Protein AF-A0A1Q8L2B0-F1 (afdb_monomer_lite)

pLDDT: mean 79.1, std 14.34, range [36.75, 96.88]

Structure (mmCIF, N/CA/C/O backbone):
data_AF-A0A1Q8L2B0-F1
#
_entry.id   AF-A0A1Q8L2B0-F1
#
loop_
_atom_site.group_PDB
_atom_site.id
_atom_site.type_symbol
_atom_site.label_atom_id
_atom_site.label_alt_id
_atom_site.label_comp_id
_atom_site.label_asym_id
_atom_site.label_entity_id
_atom_site.label_seq_id
_atom_site.pdbx_PDB_ins_code
_atom_site.Cartn_x
_atom_site.Cartn_y
_atom_site.Cartn_z
_atom_site.occupancy
_atom_site.B_iso_or_equiv
_atom_site.auth_seq_id
_atom_site.auth_comp_id
_atom_site.auth_asym_id
_atom_site.auth_atom_id
_atom_site.pdbx_PDB_model_num
ATOM 1 N N . MET A 1 1 ? 16.215 -12.146 -4.117 1.00 50.84 1 MET A N 1
ATOM 2 C CA . MET A 1 1 ? 16.278 -13.208 -3.077 1.00 50.84 1 MET A CA 1
ATOM 3 C C . MET A 1 1 ? 14.847 -13.558 -2.682 1.00 50.84 1 MET A C 1
ATOM 5 O O . MET A 1 1 ? 14.059 -12.634 -2.534 1.00 50.84 1 MET A O 1
ATOM 9 N N . ILE A 1 2 ? 14.487 -14.841 -2.545 1.00 51.75 2 ILE A N 1
ATOM 10 C CA . ILE A 1 2 ? 13.147 -15.241 -2.071 1.00 51.75 2 ILE A CA 1
ATOM 11 C C . ILE A 1 2 ? 13.148 -15.170 -0.540 1.00 51.75 2 ILE A C 1
ATOM 13 O O . ILE A 1 2 ? 13.872 -15.928 0.105 1.00 51.75 2 ILE A O 1
ATOM 17 N N . ASN A 1 3 ? 12.371 -14.255 0.039 1.00 45.09 3 ASN A N 1
ATOM 18 C CA . ASN A 1 3 ? 12.250 -14.108 1.492 1.00 45.09 3 ASN A CA 1
ATOM 19 C C . ASN A 1 3 ? 11.225 -15.134 2.034 1.00 45.09 3 ASN A C 1
ATOM 21 O O . ASN A 1 3 ? 10.147 -15.258 1.442 1.00 45.09 3 ASN A O 1
ATOM 25 N N . PRO A 1 4 ? 11.515 -15.911 3.101 1.00 39.91 4 PRO A N 1
ATOM 26 C CA . PRO A 1 4 ? 10.510 -16.765 3.737 1.00 39.91 4 PRO A CA 1
ATOM 27 C C . PRO A 1 4 ? 9.317 -15.952 4.263 1.00 39.91 4 PRO A C 1
ATOM 29 O O . PRO A 1 4 ? 9.462 -14.782 4.605 1.00 39.91 4 PRO A O 1
ATOM 32 N N . LEU A 1 5 ? 8.151 -16.612 4.319 1.00 44.16 5 LEU A N 1
ATOM 33 C CA . LEU A 1 5 ? 6.832 -16.094 4.715 1.00 44.16 5 LEU A CA 1
ATOM 34 C C . LEU A 1 5 ? 6.925 -14.963 5.757 1.00 44.16 5 LEU A C 1
ATOM 36 O O . LEU A 1 5 ? 7.092 -15.220 6.953 1.00 44.16 5 LEU A O 1
ATOM 40 N N . LEU A 1 6 ? 6.795 -13.712 5.308 1.00 53.16 6 LEU A N 1
ATOM 41 C CA . LEU A 1 6 ? 6.603 -12.578 6.208 1.00 53.16 6 LEU A CA 1
ATOM 42 C C . LEU A 1 6 ? 5.330 -12.845 7.019 1.00 53.16 6 LEU A C 1
ATOM 44 O O . LEU A 1 6 ? 4.315 -13.266 6.459 1.00 53.16 6 LEU A O 1
ATOM 48 N N . ARG A 1 7 ? 5.387 -12.643 8.343 1.00 53.44 7 ARG A N 1
ATOM 49 C CA . ARG A 1 7 ? 4.187 -12.687 9.194 1.00 53.44 7 ARG A CA 1
ATOM 50 C C . ARG A 1 7 ? 3.128 -11.818 8.536 1.00 53.44 7 ARG A C 1
ATOM 52 O O . ARG A 1 7 ? 3.424 -10.669 8.251 1.00 53.44 7 ARG A O 1
ATOM 59 N N . THR A 1 8 ? 1.949 -12.375 8.296 1.00 59.62 8 THR A N 1
ATOM 60 C CA . THR A 1 8 ? 0.808 -11.707 7.665 1.00 59.62 8 THR A CA 1
ATOM 61 C C . THR A 1 8 ? 0.375 -10.518 8.520 1.00 59.62 8 THR A C 1
ATOM 6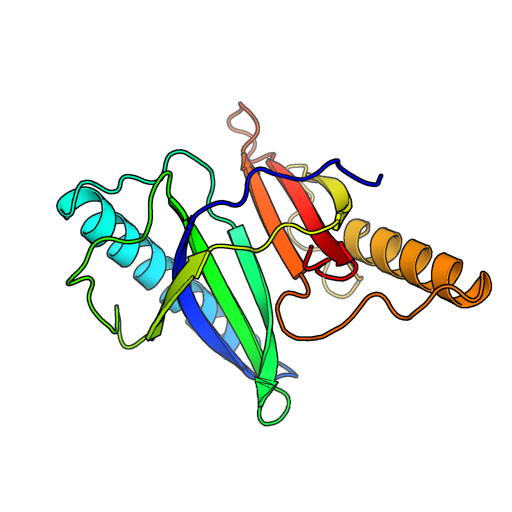3 O O . THR A 1 8 ? -0.276 -10.744 9.544 1.00 59.62 8 THR A O 1
ATOM 66 N N . PRO A 1 9 ? 0.763 -9.272 8.181 1.00 75.81 9 PRO A N 1
ATOM 67 C CA . PRO A 1 9 ? 0.336 -8.131 8.958 1.00 75.81 9 PRO A CA 1
ATOM 68 C C . PRO A 1 9 ? -1.125 -7.845 8.608 1.00 75.81 9 PRO A C 1
ATOM 70 O O . PRO A 1 9 ? -1.529 -7.852 7.437 1.00 75.81 9 PRO A O 1
ATOM 73 N N . HIS A 1 10 ? -1.920 -7.596 9.641 1.00 88.38 10 HIS A N 1
ATOM 74 C CA . HIS A 1 10 ? -3.151 -6.845 9.462 1.00 88.38 10 HIS A CA 1
ATOM 75 C C . HIS A 1 10 ? -2.773 -5.431 9.027 1.00 88.38 10 HIS A C 1
ATOM 77 O O . HIS A 1 10 ? -1.674 -4.958 9.329 1.00 88.38 10 HIS A O 1
ATOM 83 N N . TRP A 1 11 ? -3.650 -4.757 8.302 1.00 92.75 11 TRP A N 1
ATOM 84 C CA . TRP A 1 11 ? -3.349 -3.425 7.808 1.00 92.75 11 TRP A CA 1
ATOM 85 C C . TRP A 1 11 ? -4.591 -2.556 7.717 1.00 92.75 11 TRP A C 1
ATOM 87 O O . TRP A 1 11 ? -5.714 -3.046 7.568 1.00 92.75 11 TRP A O 1
ATOM 97 N N . ALA A 1 12 ? -4.353 -1.255 7.801 1.00 94.25 12 ALA A N 1
ATOM 98 C CA . ALA A 1 12 ? -5.300 -0.216 7.440 1.00 94.25 12 ALA A CA 1
ATOM 99 C C . ALA A 1 12 ? -4.572 0.806 6.567 1.00 94.25 12 ALA A C 1
ATOM 101 O O . ALA A 1 12 ? -3.427 1.150 6.854 1.00 94.25 12 ALA A O 1
ATOM 102 N N . GLY A 1 13 ? -5.206 1.276 5.503 1.00 94.56 13 GLY A N 1
ATOM 103 C CA . GLY A 1 13 ? -4.589 2.204 4.570 1.00 94.56 13 GLY A CA 1
ATOM 104 C C . GLY A 1 13 ? -5.584 3.135 3.907 1.00 94.56 13 GLY A C 1
ATOM 105 O O . GLY A 1 13 ? -6.789 2.907 3.959 1.00 94.56 13 GLY A O 1
ATOM 106 N N . VAL A 1 14 ? -5.062 4.194 3.303 1.00 96.38 14 VAL A N 1
ATOM 107 C CA . VAL A 1 14 ? -5.814 5.121 2.448 1.00 96.38 14 VAL A CA 1
ATOM 108 C C . VAL A 1 14 ? -5.440 4.854 1.001 1.00 96.38 14 VAL A C 1
ATOM 110 O O . VAL A 1 14 ? -4.260 4.677 0.706 1.00 96.38 14 VAL A O 1
ATOM 113 N N . GLU A 1 15 ? -6.436 4.789 0.127 1.00 93.56 15 GLU A N 1
ATOM 114 C CA . GLU A 1 15 ? -6.281 4.427 -1.283 1.00 93.56 15 GLU A CA 1
ATOM 115 C C . GLU A 1 15 ? -6.607 5.620 -2.183 1.00 93.56 15 GLU A C 1
ATOM 117 O O . GLU A 1 15 ? -7.560 6.362 -1.943 1.00 93.56 15 GLU A O 1
ATOM 122 N N . LEU A 1 16 ? -5.808 5.796 -3.228 1.00 92.31 16 LEU A N 1
ATOM 123 C CA . LEU A 1 16 ? -5.997 6.799 -4.262 1.00 92.31 16 LEU A CA 1
ATOM 124 C C . LEU A 1 16 ? -5.855 6.149 -5.637 1.00 92.31 16 LEU A C 1
ATOM 126 O O . LEU A 1 16 ? -4.928 5.379 -5.874 1.00 92.31 16 LEU A O 1
ATOM 130 N N . SER A 1 17 ? -6.755 6.503 -6.550 1.00 89.81 17 SER A N 1
ATOM 131 C CA . SER A 1 17 ? -6.647 6.144 -7.963 1.00 89.81 17 SER A CA 1
ATOM 132 C C . SER A 1 17 ? -5.879 7.228 -8.713 1.00 89.81 17 SER A C 1
ATOM 134 O O . SER A 1 17 ? -6.265 8.398 -8.676 1.00 89.81 17 SER A O 1
ATOM 136 N N . VAL A 1 18 ? -4.808 6.843 -9.401 1.00 86.88 18 VAL A N 1
ATOM 137 C CA . VAL A 1 18 ? -3.913 7.734 -10.147 1.00 86.88 18 VAL A CA 1
ATOM 138 C C . VAL A 1 18 ? -3.990 7.379 -11.636 1.00 86.88 18 VAL A C 1
ATOM 140 O O . VAL A 1 18 ? -3.676 6.245 -11.989 1.00 86.88 18 VAL A O 1
ATOM 143 N N . PRO A 1 19 ? -4.409 8.292 -12.529 1.00 83.50 19 PRO A N 1
ATOM 144 C CA . PRO A 1 19 ? -4.433 8.028 -13.970 1.00 83.50 19 PRO A CA 1
ATOM 145 C C . PRO A 1 19 ? -3.041 7.704 -14.533 1.00 83.50 19 PRO A C 1
ATOM 147 O O . PRO A 1 19 ? -2.060 8.317 -14.114 1.00 83.50 19 PRO A O 1
ATOM 150 N N . VAL A 1 20 ? -2.960 6.796 -15.514 1.00 80.88 20 VAL A N 1
ATOM 151 C CA . VAL A 1 20 ? -1.729 6.506 -16.272 1.00 80.88 20 VAL A CA 1
ATOM 152 C C . VAL A 1 20 ? -1.980 6.736 -17.779 1.00 80.88 20 VAL A C 1
ATOM 154 O O . VAL A 1 20 ? -2.929 6.172 -18.323 1.00 80.88 20 VAL A O 1
ATOM 157 N N . PRO A 1 21 ? -1.156 7.531 -18.499 1.00 72.69 21 PRO A N 1
ATOM 158 C CA . PRO A 1 21 ? 0.005 8.273 -18.011 1.00 72.69 21 PRO A CA 1
ATOM 159 C C . PRO A 1 21 ? -0.410 9.410 -17.081 1.00 72.69 21 PRO A C 1
ATOM 161 O O . PRO A 1 21 ? -1.477 10.006 -17.234 1.00 72.69 21 PRO A O 1
ATOM 164 N N . ASP A 1 22 ? 0.451 9.695 -16.119 1.00 70.56 22 ASP A N 1
ATOM 165 C CA . ASP A 1 22 ? 0.204 10.707 -15.116 1.00 70.56 22 ASP A CA 1
ATOM 166 C C . ASP A 1 22 ? 0.640 12.098 -15.608 1.00 70.56 22 ASP A C 1
ATOM 168 O O . ASP A 1 22 ? 1.551 12.254 -16.425 1.00 70.56 22 ASP A O 1
ATOM 172 N N . ASP A 1 23 ? -0.050 13.129 -15.127 1.00 75.94 23 ASP A N 1
ATOM 173 C CA . ASP A 1 23 ? 0.350 14.522 -15.310 1.00 75.94 23 ASP A CA 1
ATOM 174 C C . ASP A 1 23 ? 1.153 14.965 -14.070 1.00 75.94 23 ASP A C 1
ATOM 176 O O . ASP A 1 23 ? 0.610 14.891 -12.968 1.00 75.94 23 ASP A O 1
ATOM 180 N N . PRO A 1 24 ? 2.410 15.438 -14.193 1.00 72.62 24 PRO A N 1
ATOM 181 C CA . PRO A 1 24 ? 3.282 15.682 -13.038 1.00 72.62 24 PRO A CA 1
ATOM 182 C C . PRO A 1 24 ? 2.717 16.637 -11.977 1.00 72.62 24 PRO A C 1
ATOM 184 O O . PRO A 1 24 ? 2.969 16.452 -10.785 1.00 72.62 24 PRO A O 1
ATOM 187 N N . GLU A 1 25 ? 1.965 17.662 -12.390 1.00 71.19 25 GLU A N 1
ATOM 188 C CA . GLU A 1 25 ? 1.330 18.611 -11.468 1.00 71.19 25 GLU A CA 1
ATOM 189 C C . GLU A 1 25 ? 0.185 17.936 -10.700 1.00 71.19 25 GLU A C 1
ATOM 191 O O . GLU A 1 25 ? 0.096 18.040 -9.472 1.00 71.19 25 GLU A O 1
ATOM 196 N N . THR A 1 26 ? -0.627 17.154 -11.411 1.00 72.81 26 THR A N 1
ATOM 197 C CA . THR A 1 26 ? -1.670 16.307 -10.826 1.00 72.81 26 THR A CA 1
ATOM 198 C C . THR A 1 26 ? -1.083 15.266 -9.863 1.00 72.81 26 THR A C 1
ATOM 200 O O . THR A 1 26 ? -1.595 15.103 -8.753 1.00 72.81 26 THR A O 1
ATOM 203 N N . THR A 1 27 ? 0.030 14.620 -10.223 1.00 75.50 27 THR A N 1
ATOM 204 C CA . THR A 1 27 ? 0.719 13.613 -9.399 1.00 75.50 27 THR A CA 1
ATOM 205 C C . THR A 1 27 ? 1.266 14.205 -8.103 1.00 75.50 27 THR A C 1
ATOM 207 O O . THR A 1 27 ? 1.099 13.612 -7.038 1.00 75.50 27 THR A O 1
ATOM 210 N N . ALA A 1 28 ? 1.869 15.396 -8.148 1.00 74.19 28 ALA A N 1
ATOM 211 C CA . ALA A 1 28 ? 2.372 16.060 -6.945 1.00 74.19 28 ALA A CA 1
ATOM 212 C C . ALA A 1 28 ? 1.237 16.426 -5.968 1.00 74.19 28 ALA A C 1
ATOM 214 O O . ALA A 1 28 ? 1.369 16.262 -4.752 1.00 74.19 28 ALA A O 1
ATOM 215 N N . GLY A 1 29 ? 0.097 16.891 -6.493 1.00 80.31 29 GLY A N 1
ATOM 216 C CA . GLY A 1 29 ? -1.100 17.151 -5.691 1.00 80.31 29 GLY A CA 1
ATOM 217 C C . GLY A 1 29 ? -1.673 15.878 -5.056 1.00 80.31 29 GLY A C 1
ATOM 218 O O . GLY A 1 29 ? -2.002 15.875 -3.865 1.00 80.31 29 GLY A O 1
ATOM 219 N N . ALA A 1 30 ? -1.738 14.798 -5.837 1.00 82.06 30 ALA A N 1
ATOM 220 C CA . ALA A 1 30 ? -2.166 13.466 -5.416 1.00 82.06 30 ALA A CA 1
ATOM 221 C C . ALA A 1 30 ? -1.288 12.891 -4.291 1.00 82.06 30 ALA A C 1
ATOM 223 O O . ALA A 1 30 ? -1.816 12.470 -3.260 1.00 82.06 30 ALA A O 1
ATOM 224 N N . ASP A 1 31 ? 0.039 12.947 -4.435 1.00 84.38 31 ASP A N 1
ATOM 225 C CA . ASP A 1 31 ? 0.997 12.470 -3.428 1.00 84.38 31 ASP A CA 1
ATOM 226 C C . ASP A 1 31 ? 0.850 13.218 -2.092 1.00 84.38 31 ASP A C 1
ATOM 228 O O . ASP A 1 31 ? 0.751 12.616 -1.016 1.00 84.38 31 ASP A O 1
ATOM 232 N N . ALA A 1 32 ? 0.731 14.548 -2.153 1.00 87.00 32 ALA A N 1
ATOM 233 C CA . ALA A 1 32 ? 0.539 15.368 -0.964 1.00 87.00 32 ALA A CA 1
ATOM 234 C C . ALA A 1 32 ? -0.806 15.085 -0.270 1.00 87.00 32 ALA A C 1
ATOM 236 O O . ALA A 1 32 ? -0.873 15.081 0.963 1.00 87.00 32 ALA A O 1
ATOM 237 N N . ALA A 1 33 ? -1.883 14.872 -1.033 1.00 89.19 33 ALA A N 1
ATOM 238 C CA . ALA A 1 33 ? -3.195 14.522 -0.489 1.00 89.19 33 ALA A CA 1
ATOM 239 C C . ALA A 1 33 ? -3.174 13.147 0.192 1.00 89.19 33 ALA A C 1
ATOM 241 O O . ALA A 1 33 ? -3.587 13.028 1.348 1.00 89.19 33 ALA A O 1
ATOM 242 N N . LEU A 1 34 ? -2.609 12.146 -0.482 1.00 91.62 34 LEU A N 1
ATOM 243 C CA . LEU A 1 34 ? -2.492 10.785 0.025 1.00 91.62 34 LEU A CA 1
ATOM 244 C C . LEU A 1 34 ? -1.638 10.726 1.303 1.00 91.62 34 LEU A C 1
ATOM 246 O O . LEU A 1 34 ? -2.037 10.110 2.292 1.00 91.62 34 LEU A O 1
ATOM 250 N N . SER A 1 35 ? -0.516 11.452 1.336 1.00 91.62 35 SER A N 1
ATOM 251 C CA . SER A 1 35 ? 0.347 11.565 2.519 1.00 91.62 35 SER A CA 1
ATOM 252 C C . SER A 1 35 ? -0.366 12.201 3.721 1.00 91.62 35 SER A C 1
ATOM 254 O O . SER A 1 35 ? -0.245 11.709 4.847 1.00 91.62 35 SER A O 1
ATOM 256 N N . ARG A 1 36 ? -1.149 13.272 3.508 1.00 94.81 36 ARG A N 1
ATOM 257 C CA . ARG A 1 36 ? -1.953 13.893 4.581 1.00 94.81 36 ARG A CA 1
ATOM 258 C C . ARG A 1 36 ? -3.017 12.936 5.112 1.00 94.81 36 ARG A C 1
ATOM 260 O O . ARG A 1 36 ? -3.134 12.784 6.330 1.00 94.81 36 ARG A O 1
ATOM 267 N N . ALA A 1 37 ? -3.742 12.265 4.220 1.00 96.38 37 ALA A N 1
ATOM 268 C CA . ALA A 1 37 ? -4.761 11.291 4.593 1.00 96.38 37 ALA A CA 1
ATOM 269 C C . ALA A 1 37 ? -4.165 10.123 5.394 1.00 96.38 37 ALA A C 1
ATOM 271 O O . ALA A 1 37 ? -4.723 9.730 6.417 1.00 96.38 37 ALA A O 1
ATOM 272 N N . ALA A 1 38 ? -2.989 9.620 5.005 1.00 94.56 38 ALA A N 1
ATOM 273 C CA . ALA A 1 38 ? -2.297 8.557 5.732 1.00 94.56 38 ALA A CA 1
ATOM 274 C C . ALA A 1 38 ? -1.871 8.997 7.139 1.00 94.56 38 ALA A C 1
ATOM 276 O O . ALA A 1 38 ? -2.025 8.233 8.096 1.00 94.56 38 ALA A O 1
ATOM 277 N N . GLY A 1 39 ? -1.382 10.234 7.285 1.00 95.00 39 GLY A N 1
ATOM 278 C CA . GLY A 1 39 ? -1.078 10.828 8.587 1.00 95.00 39 GLY A CA 1
ATOM 279 C C . GLY A 1 39 ? -2.320 10.964 9.471 1.00 95.00 39 GLY A C 1
ATOM 280 O O . GLY A 1 39 ? -2.274 10.644 10.660 1.00 95.00 39 GLY A O 1
ATOM 281 N N . ARG A 1 40 ? -3.456 11.366 8.890 1.00 96.88 40 ARG A N 1
ATOM 282 C CA . ARG A 1 40 ? -4.722 11.453 9.622 1.00 96.88 40 ARG A CA 1
ATOM 283 C C . ARG A 1 40 ? -5.255 10.076 10.019 1.00 96.88 40 ARG A C 1
ATOM 285 O O . ARG A 1 40 ? -5.618 9.899 11.177 1.00 96.88 40 ARG A O 1
ATOM 292 N N . LEU A 1 41 ? -5.224 9.088 9.123 1.00 96.38 41 LEU A N 1
ATOM 293 C CA . LEU A 1 41 ? -5.604 7.708 9.439 1.00 96.38 41 LEU A CA 1
ATOM 294 C C . LEU A 1 41 ? -4.754 7.141 10.584 1.00 96.38 41 LEU A C 1
ATOM 296 O O . LEU A 1 41 ? -5.286 6.482 11.473 1.00 96.38 41 LEU A O 1
ATOM 300 N N . ARG A 1 42 ? -3.447 7.428 10.606 1.00 95.56 42 ARG A N 1
ATOM 301 C CA . ARG A 1 42 ? -2.576 7.031 11.718 1.00 95.56 42 ARG A CA 1
ATOM 302 C C . ARG A 1 42 ? -3.059 7.594 13.056 1.00 95.56 42 ARG A C 1
ATOM 304 O O . ARG A 1 42 ? -3.093 6.851 14.032 1.00 95.56 42 ARG A O 1
ATOM 311 N N . ALA A 1 43 ? -3.449 8.866 13.103 1.00 95.25 43 ALA A N 1
ATOM 312 C CA . ALA A 1 43 ? -3.977 9.473 14.323 1.00 95.25 43 ALA A CA 1
ATOM 313 C C . ALA A 1 43 ? -5.286 8.801 14.783 1.00 95.25 43 ALA A C 1
ATOM 315 O O . ALA A 1 43 ? -5.453 8.542 15.973 1.00 95.25 43 ALA A O 1
ATOM 316 N N . GLU A 1 44 ? -6.184 8.458 13.851 1.00 95.88 44 GLU A N 1
ATOM 317 C CA . GLU A 1 44 ? -7.419 7.718 14.162 1.00 95.88 44 GLU A CA 1
ATOM 318 C C . GLU A 1 44 ? -7.114 6.304 14.699 1.00 95.88 44 GLU A C 1
ATOM 320 O O . GLU A 1 44 ? -7.708 5.863 15.683 1.00 95.88 44 GLU A O 1
ATOM 325 N N . LEU A 1 45 ? -6.136 5.606 14.109 1.00 95.25 45 LEU A N 1
ATOM 326 C CA . LEU A 1 45 ? -5.670 4.296 14.578 1.00 95.25 45 LEU A CA 1
ATOM 327 C C . LEU A 1 45 ? -5.073 4.367 15.989 1.00 95.25 45 LEU A C 1
ATOM 329 O O . LEU A 1 45 ? -5.388 3.531 16.835 1.00 95.25 45 LEU A O 1
ATOM 333 N N . GLU A 1 46 ? -4.234 5.367 16.263 1.00 94.25 46 GLU A N 1
ATOM 334 C CA . GLU A 1 46 ? -3.658 5.599 17.590 1.00 94.25 46 GLU A CA 1
ATOM 335 C C . GLU A 1 46 ? -4.747 5.915 18.626 1.00 94.25 46 GLU A C 1
ATOM 337 O O . GLU A 1 46 ? -4.736 5.342 19.716 1.00 94.25 46 GLU A O 1
ATOM 342 N N . HIS A 1 47 ? -5.732 6.749 18.273 1.00 94.38 47 HIS A N 1
ATOM 343 C CA . HIS A 1 47 ? -6.881 7.044 19.133 1.00 94.38 47 HIS A CA 1
ATOM 344 C C . HIS A 1 47 ? -7.711 5.790 19.450 1.00 94.38 47 HIS A C 1
ATOM 346 O O . HIS A 1 47 ? -8.172 5.614 20.577 1.00 94.38 47 HIS A O 1
ATOM 352 N N . ALA A 1 48 ? -7.844 4.885 18.478 1.00 93.88 48 ALA A N 1
ATOM 353 C CA . ALA A 1 48 ? -8.520 3.600 18.627 1.00 93.88 48 ALA A CA 1
ATOM 354 C C . ALA A 1 48 ? -7.662 2.509 19.309 1.00 93.88 48 ALA A C 1
ATOM 356 O O . ALA A 1 48 ? -8.103 1.365 19.426 1.00 93.88 48 ALA A O 1
ATOM 357 N N . GLY A 1 49 ? -6.443 2.829 19.761 1.00 93.06 49 GLY A N 1
ATOM 358 C CA . GLY A 1 49 ? -5.549 1.891 20.451 1.00 93.06 49 GLY A CA 1
ATOM 359 C C . GLY A 1 49 ? -4.815 0.901 19.537 1.00 93.06 49 GLY A C 1
ATOM 360 O O . GLY A 1 49 ? -4.255 -0.079 20.027 1.00 93.06 49 GLY A O 1
ATOM 361 N N . ALA A 1 50 ? -4.789 1.143 18.226 1.00 91.50 50 ALA A N 1
ATOM 362 C CA . ALA A 1 50 ? -4.127 0.311 17.221 1.00 91.50 50 ALA A CA 1
ATOM 363 C C . ALA A 1 50 ? -2.898 1.013 16.620 1.00 91.50 50 ALA A C 1
ATOM 365 O O . ALA A 1 50 ? -2.817 1.239 15.415 1.00 91.50 50 ALA A O 1
ATOM 366 N N . SER A 1 51 ? -1.926 1.367 17.464 1.00 86.56 51 SER A N 1
ATOM 367 C CA . SER A 1 51 ? -0.712 2.069 17.029 1.00 86.56 51 SER A CA 1
ATOM 368 C C . SER A 1 51 ? 0.145 1.219 16.073 1.00 86.56 51 SER A C 1
ATOM 370 O O . SER A 1 51 ? 0.587 0.132 16.465 1.00 86.56 51 SER A O 1
ATOM 372 N N . PRO A 1 52 ? 0.447 1.709 14.855 1.00 84.44 52 PRO A N 1
ATOM 373 C CA . PRO A 1 52 ? 1.363 1.035 13.938 1.00 84.44 52 PRO A CA 1
ATOM 374 C C . PRO A 1 52 ? 2.785 0.986 14.509 1.00 84.44 52 PRO A C 1
ATOM 376 O O . PRO A 1 52 ? 3.329 2.009 14.917 1.00 84.44 52 PRO A O 1
ATOM 379 N N . GLN A 1 53 ? 3.396 -0.202 14.530 1.00 77.00 53 GLN A N 1
ATOM 380 C CA . GLN A 1 53 ? 4.732 -0.426 15.122 1.00 77.00 53 GLN A CA 1
ATOM 381 C C . GLN A 1 53 ? 5.837 -0.654 14.086 1.00 77.00 53 GLN A C 1
ATOM 383 O O . GLN A 1 53 ? 6.998 -0.860 14.436 1.00 77.00 53 GLN A O 1
ATOM 388 N N . GLN A 1 54 ? 5.481 -0.674 12.806 1.00 81.25 54 GLN A N 1
ATOM 389 C CA . GLN A 1 54 ? 6.419 -0.867 11.707 1.00 81.25 54 GLN A CA 1
ATOM 390 C C . GLN A 1 54 ? 6.253 0.258 10.681 1.00 81.25 54 GLN A C 1
ATOM 392 O O . GLN A 1 54 ? 5.223 0.942 10.688 1.00 81.25 54 GLN A O 1
ATOM 397 N N . PRO A 1 55 ? 7.257 0.472 9.812 1.00 84.62 55 PRO A N 1
ATOM 398 C CA . PRO A 1 55 ? 7.144 1.438 8.732 1.00 84.62 55 PRO A CA 1
ATOM 399 C C . PRO A 1 55 ? 5.917 1.174 7.863 1.00 84.62 55 PRO A C 1
ATOM 401 O O . PRO A 1 55 ? 5.537 0.027 7.621 1.00 84.62 55 PRO A O 1
ATOM 404 N N . MET A 1 56 ? 5.326 2.261 7.384 1.00 88.50 56 MET A N 1
ATOM 405 C CA . MET A 1 56 ? 4.302 2.222 6.349 1.00 88.50 56 MET A CA 1
ATOM 406 C C . MET A 1 56 ? 4.864 1.573 5.081 1.00 88.50 56 MET A C 1
ATOM 408 O O . MET A 1 56 ? 6.045 1.747 4.765 1.00 88.50 56 MET A O 1
ATOM 412 N N . TRP A 1 57 ? 4.016 0.888 4.320 1.00 89.88 57 TRP A N 1
ATOM 413 C CA . TRP A 1 57 ? 4.336 0.521 2.941 1.00 89.88 57 TRP A CA 1
ATOM 414 C C . TRP A 1 57 ? 3.333 1.132 1.971 1.00 89.88 57 TRP A C 1
ATOM 416 O O . TRP A 1 57 ? 2.178 1.366 2.318 1.00 89.88 57 TRP A O 1
ATOM 426 N N . THR A 1 58 ? 3.782 1.353 0.744 1.00 89.25 58 THR A N 1
ATOM 427 C CA . THR A 1 58 ? 2.932 1.727 -0.383 1.00 89.25 58 THR A CA 1
ATOM 428 C C . THR A 1 58 ? 2.608 0.464 -1.161 1.00 89.25 58 THR A C 1
ATOM 430 O O . THR A 1 58 ? 3.526 -0.201 -1.635 1.00 89.25 58 THR A O 1
ATOM 433 N N . ALA A 1 59 ? 1.334 0.107 -1.274 1.00 88.12 59 ALA A N 1
ATOM 434 C CA . ALA A 1 59 ? 0.863 -0.922 -2.192 1.00 88.12 59 ALA A CA 1
ATOM 435 C C . ALA A 1 59 ? 0.450 -0.271 -3.516 1.00 88.12 59 ALA A C 1
ATOM 437 O O . ALA A 1 59 ? -0.140 0.808 -3.516 1.00 88.12 59 ALA A O 1
ATOM 438 N N . MET A 1 60 ? 0.783 -0.922 -4.626 1.00 85.62 60 MET A N 1
ATOM 439 C CA . MET A 1 60 ? 0.421 -0.494 -5.973 1.00 85.62 60 MET A CA 1
ATOM 440 C C . MET A 1 60 ? -0.238 -1.655 -6.711 1.00 85.62 60 MET A C 1
ATOM 442 O O . MET A 1 60 ? 0.296 -2.770 -6.724 1.00 85.62 60 MET A O 1
ATOM 446 N N . ALA A 1 61 ? -1.381 -1.376 -7.326 1.00 82.75 61 ALA A N 1
ATOM 447 C CA . ALA A 1 61 ? -2.156 -2.326 -8.107 1.00 82.75 61 ALA A CA 1
ATOM 448 C C . ALA A 1 61 ? -2.682 -1.673 -9.389 1.00 82.75 61 ALA A C 1
ATOM 450 O O . ALA A 1 61 ? -2.752 -0.447 -9.495 1.00 82.75 61 ALA A O 1
ATOM 451 N N . GLU A 1 62 ? -3.057 -2.499 -10.360 1.00 80.25 62 GLU A N 1
ATOM 452 C CA . GLU A 1 62 ? -3.831 -2.038 -11.509 1.00 80.25 62 GLU A CA 1
ATOM 453 C C . GLU A 1 62 ? -5.226 -1.610 -11.036 1.00 80.25 62 GLU A C 1
ATOM 455 O O . GLU A 1 62 ? -5.863 -2.304 -10.240 1.00 80.25 62 GLU A O 1
ATOM 460 N N . GLY A 1 63 ? -5.655 -0.435 -11.481 1.00 79.81 63 GLY A N 1
ATOM 461 C CA . GLY A 1 63 ? -7.005 0.076 -11.306 1.00 79.81 63 GLY A CA 1
ATOM 462 C C . GLY A 1 63 ? -7.801 0.008 -12.603 1.00 79.81 63 GLY A C 1
ATOM 463 O O . GLY A 1 63 ? -7.292 -0.365 -13.659 1.00 79.81 63 GLY A O 1
ATOM 464 N N . ASP A 1 64 ? -9.064 0.408 -12.521 1.00 79.19 64 ASP A N 1
ATOM 465 C CA . ASP A 1 64 ? -9.930 0.487 -13.693 1.00 79.19 64 ASP A CA 1
ATOM 466 C C . ASP A 1 64 ? -9.479 1.598 -14.659 1.00 79.19 64 ASP A C 1
ATOM 468 O O . ASP A 1 64 ? -8.796 2.552 -14.277 1.00 79.19 64 ASP A O 1
ATOM 472 N N . ASP A 1 65 ? -9.878 1.475 -15.928 1.00 84.19 65 ASP A N 1
ATOM 473 C CA . ASP A 1 65 ? -9.691 2.493 -16.973 1.00 84.19 65 ASP A CA 1
ATOM 474 C C . ASP A 1 65 ? -8.237 2.975 -17.165 1.00 84.19 65 ASP A C 1
ATOM 476 O O . ASP A 1 65 ? -7.986 4.117 -17.553 1.00 84.19 65 ASP A O 1
ATOM 480 N N . GLY A 1 66 ? -7.261 2.094 -16.921 1.00 77.75 66 GLY A N 1
ATOM 481 C CA . GLY A 1 66 ? -5.839 2.417 -17.062 1.00 77.75 66 GLY A CA 1
ATOM 482 C C . GLY A 1 66 ? -5.294 3.297 -15.936 1.00 77.75 66 GLY A C 1
ATOM 483 O O . GLY A 1 66 ? -4.261 3.941 -16.107 1.00 77.75 66 GLY A O 1
ATOM 484 N N . ALA A 1 67 ? -5.972 3.356 -14.790 1.00 85.12 67 ALA A N 1
ATOM 485 C CA . ALA A 1 67 ? -5.424 3.947 -13.580 1.00 85.12 67 ALA A CA 1
ATOM 486 C C . ALA A 1 67 ? -4.544 2.947 -12.811 1.00 85.12 67 ALA A C 1
ATOM 488 O O . ALA A 1 67 ? -4.660 1.731 -12.952 1.00 85.12 67 ALA A O 1
ATOM 489 N N . ALA A 1 68 ? -3.682 3.466 -11.945 1.00 84.62 68 ALA A N 1
ATOM 490 C CA . ALA A 1 68 ? -3.028 2.713 -10.887 1.00 84.62 68 ALA A CA 1
ATOM 491 C C . ALA A 1 68 ? -3.716 3.017 -9.552 1.00 84.62 68 ALA A C 1
ATOM 493 O O . ALA A 1 68 ? -3.964 4.177 -9.219 1.00 84.62 68 ALA A O 1
ATOM 494 N N . LEU A 1 69 ? -3.990 1.986 -8.759 1.00 87.38 69 LEU A N 1
ATOM 495 C CA . LEU A 1 69 ? -4.406 2.141 -7.370 1.00 87.38 69 LEU A CA 1
ATOM 496 C C . LEU A 1 69 ? -3.164 2.196 -6.488 1.00 87.38 69 LEU A C 1
ATOM 498 O O . LEU A 1 69 ? -2.326 1.294 -6.521 1.00 87.38 69 LEU A O 1
ATOM 502 N N . VAL A 1 70 ? -3.054 3.256 -5.693 1.00 88.94 70 VAL A N 1
ATOM 503 C CA . VAL A 1 70 ? -1.955 3.482 -4.756 1.00 88.94 70 VAL A CA 1
ATOM 504 C C . VAL A 1 70 ? -2.521 3.553 -3.347 1.00 88.94 70 VAL A C 1
ATOM 506 O O . VAL A 1 70 ? -3.327 4.430 -3.040 1.00 88.94 70 VAL A O 1
ATOM 509 N N . THR A 1 71 ? -2.060 2.664 -2.471 1.00 92.12 71 THR A N 1
ATOM 510 C CA . THR A 1 71 ? -2.536 2.583 -1.086 1.00 92.12 71 THR A CA 1
ATOM 511 C C . THR A 1 71 ? -1.382 2.750 -0.110 1.00 92.12 71 THR A C 1
ATOM 513 O O . THR A 1 71 ? -0.405 2.004 -0.159 1.00 92.12 71 THR A O 1
ATOM 516 N N . LEU A 1 72 ? -1.488 3.713 0.807 1.00 92.31 72 LEU A N 1
ATOM 517 C CA . LEU A 1 72 ? -0.541 3.876 1.911 1.00 92.31 72 LEU A CA 1
ATOM 518 C C . LEU A 1 72 ? -1.026 3.089 3.124 1.00 92.31 72 LEU A C 1
ATOM 520 O O . LEU A 1 72 ? -2.040 3.435 3.728 1.00 92.31 72 LEU A O 1
ATOM 524 N N . CYS A 1 73 ? -0.301 2.029 3.471 1.00 92.56 73 CYS A N 1
ATOM 525 C CA . CYS A 1 73 ? -0.728 1.013 4.423 1.00 92.56 73 CYS A CA 1
ATOM 526 C C . CYS A 1 73 ? 0.076 1.058 5.722 1.00 92.56 73 CYS A C 1
ATOM 528 O O . CYS A 1 73 ? 1.301 0.912 5.730 1.00 92.56 73 CYS A O 1
ATOM 530 N N . TRP A 1 74 ? -0.639 1.158 6.838 1.00 93.12 74 TRP A N 1
ATOM 531 C CA . TRP A 1 74 ? -0.096 1.015 8.178 1.00 93.12 74 TRP A CA 1
ATOM 532 C C . TRP A 1 74 ? -0.187 -0.443 8.662 1.00 93.12 74 TRP A C 1
ATOM 534 O O . TRP A 1 74 ? -1.292 -0.991 8.725 1.00 93.12 74 TRP A O 1
ATOM 544 N N . PRO A 1 75 ? 0.940 -1.071 9.049 1.00 90.81 75 PRO A N 1
ATOM 545 C CA . PRO A 1 75 ? 0.948 -2.385 9.692 1.00 90.81 75 PRO A CA 1
ATOM 546 C C . PRO A 1 75 ? 0.269 -2.359 11.055 1.00 90.81 75 PRO A C 1
ATOM 548 O O . PRO A 1 75 ? 0.601 -1.534 11.906 1.00 90.81 75 PRO A O 1
ATOM 551 N N . LEU A 1 76 ? -0.573 -3.356 11.302 1.00 89.75 76 LEU A N 1
ATOM 552 C CA . LEU A 1 76 ? -1.255 -3.591 12.566 1.00 89.75 76 LEU A CA 1
ATOM 553 C C . LEU A 1 76 ? -0.899 -4.977 13.119 1.00 89.75 76 LEU A C 1
ATOM 555 O O . LEU A 1 76 ? -0.714 -5.951 12.385 1.00 89.75 76 LEU A O 1
ATOM 559 N N . THR A 1 77 ? -0.821 -5.076 14.445 1.00 89.31 77 THR A N 1
ATOM 560 C CA . THR A 1 77 ? -0.549 -6.338 15.157 1.00 89.31 77 THR A CA 1
ATOM 561 C C . THR A 1 77 ? -1.797 -7.207 15.339 1.00 89.31 77 THR A C 1
ATOM 563 O O . THR A 1 77 ? -1.674 -8.395 15.631 1.00 89.31 77 THR A O 1
ATOM 566 N N . ALA A 1 78 ? -2.982 -6.626 15.152 1.00 90.00 78 ALA A N 1
ATOM 567 C CA . ALA A 1 78 ? -4.298 -7.249 15.247 1.00 90.00 78 ALA A CA 1
ATOM 568 C C . ALA A 1 78 ? -5.215 -6.670 14.149 1.00 90.00 78 ALA A C 1
ATOM 570 O O . ALA A 1 78 ? -4.850 -5.653 13.549 1.00 90.00 78 ALA A O 1
ATOM 571 N N . PRO A 1 79 ? -6.382 -7.282 13.866 1.00 91.62 79 PRO A N 1
ATOM 572 C CA . PRO A 1 79 ? -7.338 -6.732 12.911 1.00 91.62 79 PRO A CA 1
ATOM 573 C C . PRO A 1 79 ? -7.667 -5.266 13.201 1.00 91.62 79 PRO A C 1
ATOM 575 O O . PRO A 1 79 ? -7.694 -4.848 14.361 1.00 91.62 79 PRO A O 1
ATOM 578 N N . ALA A 1 80 ? -7.932 -4.501 12.141 1.00 90.56 80 ALA A N 1
ATOM 579 C CA . ALA A 1 80 ? -8.253 -3.087 12.266 1.00 90.56 80 ALA A CA 1
ATOM 580 C C . ALA A 1 80 ? -9.450 -2.865 13.220 1.00 90.56 80 ALA A C 1
ATOM 582 O O . ALA A 1 80 ? -10.428 -3.624 13.155 1.00 90.56 80 ALA A O 1
ATOM 583 N N . PRO A 1 81 ? -9.389 -1.854 14.111 1.00 92.25 81 PRO A N 1
ATOM 584 C CA . PRO A 1 81 ? -10.479 -1.548 15.028 1.00 92.25 81 PRO A CA 1
ATOM 585 C C . PRO A 1 81 ? -11.813 -1.345 14.312 1.00 92.25 81 PRO A C 1
ATOM 587 O O . PRO A 1 81 ? -11.887 -0.758 13.232 1.00 92.25 81 PRO A O 1
ATOM 590 N N . GLN A 1 82 ? -12.887 -1.802 14.949 1.00 90.19 82 GLN A N 1
ATOM 591 C CA . GLN A 1 82 ? -14.239 -1.500 14.490 1.00 90.19 82 GLN A CA 1
ATOM 592 C C . GLN A 1 82 ? -14.526 -0.004 14.671 1.00 90.19 82 GLN A C 1
ATOM 594 O O . GLN A 1 82 ? -14.114 0.590 15.665 1.00 90.19 82 GLN A O 1
ATOM 599 N N . GLY A 1 83 ? -15.257 0.593 13.728 1.00 88.44 83 GLY A N 1
ATOM 600 C CA . GLY A 1 83 ? -15.628 2.010 13.793 1.00 88.44 83 GLY A CA 1
ATOM 601 C C . GLY A 1 83 ? -14.566 2.987 13.281 1.00 88.44 83 GLY A C 1
ATOM 602 O O . GLY A 1 83 ? -14.739 4.189 13.464 1.00 88.44 83 GLY A O 1
ATOM 603 N N . LEU A 1 84 ? -13.504 2.504 12.621 1.00 92.44 84 LEU A N 1
ATOM 604 C CA . LEU A 1 84 ? -12.663 3.378 11.800 1.00 92.44 84 LEU A CA 1
ATOM 605 C C . LEU A 1 84 ? -13.514 4.089 10.735 1.00 92.44 84 LEU A C 1
ATOM 607 O O . LEU A 1 84 ? -14.474 3.501 10.222 1.00 92.44 84 LEU A O 1
ATOM 611 N N . PRO A 1 85 ? -13.171 5.338 10.382 1.00 93.75 85 PRO A N 1
ATOM 612 C CA . PRO A 1 85 ? -13.881 6.047 9.334 1.00 93.75 85 PRO A CA 1
ATOM 613 C C . PRO A 1 85 ? -13.712 5.317 7.996 1.00 93.75 85 PRO A C 1
ATOM 615 O O . PRO A 1 85 ? -12.651 4.774 7.696 1.00 93.75 85 PRO A O 1
ATOM 618 N N . THR A 1 86 ? -14.763 5.314 7.177 1.00 94.44 86 THR A N 1
ATOM 619 C CA . THR A 1 86 ? -14.729 4.712 5.834 1.00 94.44 86 THR A CA 1
ATOM 620 C C . THR A 1 86 ? -13.965 5.572 4.830 1.00 94.44 86 THR A C 1
ATOM 622 O O . THR A 1 86 ? -13.553 5.075 3.785 1.00 94.44 86 THR A O 1
ATOM 625 N N . THR A 1 87 ? -13.783 6.857 5.140 1.00 96.31 87 THR A N 1
ATOM 626 C CA . THR A 1 87 ? -12.992 7.809 4.361 1.00 96.31 87 THR A CA 1
ATOM 627 C C . THR A 1 87 ? -12.205 8.744 5.278 1.00 96.31 87 THR A C 1
ATOM 629 O O . THR A 1 87 ? -12.650 9.076 6.376 1.00 96.31 87 THR A O 1
ATOM 632 N N . VAL A 1 88 ? -11.038 9.193 4.825 1.00 94.75 88 VAL A N 1
ATOM 633 C CA . VAL A 1 88 ? -10.213 10.211 5.489 1.00 94.75 88 VAL A CA 1
ATOM 634 C C . VAL A 1 88 ? -9.734 11.183 4.421 1.00 94.75 88 VAL A C 1
ATOM 636 O O . VAL A 1 88 ? -9.151 10.745 3.436 1.00 94.75 88 VAL A O 1
ATOM 639 N N . GLU A 1 89 ? -9.976 12.485 4.609 1.00 92.56 89 GLU A N 1
ATOM 640 C CA . GLU A 1 89 ? -9.678 13.512 3.589 1.00 92.56 89 GLU A CA 1
ATOM 641 C C . GLU A 1 89 ? -10.294 13.152 2.219 1.00 92.56 89 GLU A C 1
ATOM 643 O O . GLU A 1 89 ? -9.632 13.221 1.189 1.00 92.56 89 GLU A O 1
ATOM 648 N N . ASP A 1 90 ? -11.546 12.676 2.231 1.00 93.75 90 ASP A N 1
ATOM 649 C CA . ASP A 1 90 ? -12.296 12.174 1.067 1.00 93.75 90 ASP A CA 1
ATOM 650 C C . ASP A 1 90 ? -11.695 10.948 0.351 1.00 93.75 90 ASP A C 1
ATOM 652 O O . ASP A 1 90 ? -12.267 10.461 -0.625 1.00 93.75 90 ASP A O 1
ATOM 656 N N . LEU A 1 91 ? -10.601 10.377 0.866 1.00 95.25 91 LEU A N 1
ATOM 657 C CA . LEU A 1 91 ? -10.002 9.155 0.336 1.00 95.25 91 LEU A CA 1
ATOM 658 C C . LEU A 1 91 ? -10.545 7.911 1.045 1.00 95.25 91 LEU A C 1
ATOM 660 O O . LEU A 1 91 ? -10.681 7.920 2.273 1.00 95.25 91 LEU A O 1
ATOM 664 N N . PRO A 1 92 ? -10.849 6.826 0.311 1.00 95.62 92 PRO A N 1
ATOM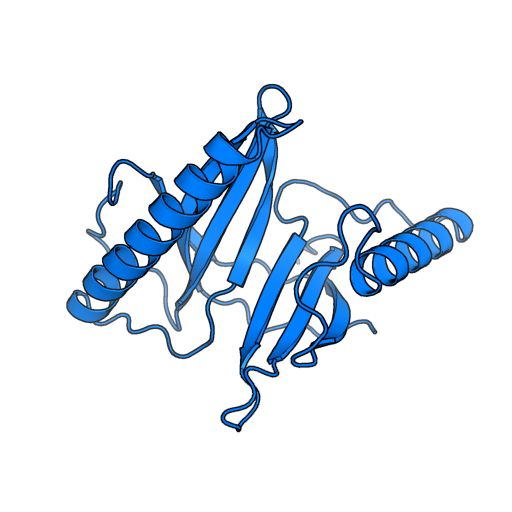 665 C CA . PRO A 1 92 ? -11.319 5.578 0.896 1.00 95.62 92 PRO A CA 1
ATOM 666 C C . PRO A 1 92 ? -10.294 4.981 1.861 1.00 95.62 92 PRO A C 1
ATOM 668 O O . PRO A 1 92 ? -9.112 4.844 1.542 1.00 95.62 92 PRO A O 1
ATOM 671 N N . VAL A 1 93 ? -10.779 4.564 3.031 1.00 95.94 93 VAL A N 1
ATOM 672 C CA . VAL A 1 93 ? -10.013 3.749 3.974 1.00 95.94 93 VAL A CA 1
ATOM 673 C C . VAL A 1 93 ? -10.260 2.280 3.660 1.00 95.94 93 VAL A C 1
ATOM 675 O O . VAL A 1 93 ? -11.396 1.803 3.621 1.00 95.94 93 VAL A O 1
ATOM 678 N N . ARG A 1 94 ? -9.174 1.544 3.459 1.00 94.06 94 ARG A N 1
ATOM 679 C CA . ARG A 1 94 ? -9.162 0.099 3.258 1.00 94.06 94 ARG A CA 1
ATOM 680 C C . ARG A 1 94 ? -8.546 -0.574 4.470 1.00 94.06 94 ARG A C 1
ATOM 682 O O . ARG A 1 94 ? -7.648 -0.035 5.111 1.00 94.06 94 ARG A O 1
ATOM 689 N N . THR A 1 95 ? -9.030 -1.764 4.790 1.00 92.81 95 THR A N 1
ATOM 690 C CA . THR A 1 95 ? -8.445 -2.601 5.838 1.00 92.81 95 THR A CA 1
ATOM 691 C C . THR A 1 95 ? -8.377 -4.028 5.342 1.00 92.81 95 THR A C 1
ATOM 693 O O . THR A 1 95 ? -9.189 -4.444 4.515 1.00 92.81 95 THR A O 1
ATOM 696 N N . GLY A 1 96 ? -7.414 -4.786 5.843 1.00 89.38 96 GLY A N 1
ATOM 697 C CA . GLY A 1 96 ? -7.261 -6.160 5.415 1.00 89.38 96 GLY A CA 1
ATOM 698 C C . GLY A 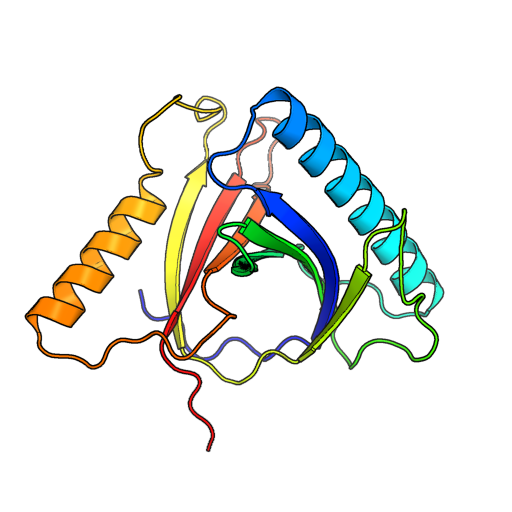1 96 ? -6.258 -6.932 6.243 1.00 89.38 96 GLY A C 1
ATOM 699 O O . GLY A 1 96 ? -5.671 -6.448 7.211 1.00 89.38 96 GLY A O 1
ATOM 700 N N . THR A 1 97 ? -6.077 -8.181 5.844 1.00 86.56 97 THR A N 1
ATOM 701 C CA . THR A 1 97 ? -5.008 -9.046 6.330 1.00 86.56 97 THR A CA 1
ATOM 702 C C . THR A 1 97 ? -4.329 -9.584 5.098 1.00 86.56 97 THR A C 1
ATOM 704 O O . THR A 1 97 ? -5.001 -10.170 4.254 1.00 86.56 97 THR A O 1
ATOM 707 N N . LEU A 1 98 ? -3.021 -9.377 4.973 1.00 81.12 98 LEU A N 1
ATOM 708 C CA . LEU A 1 98 ? -2.331 -9.976 3.841 1.00 81.12 98 LEU A CA 1
ATOM 709 C C . LEU A 1 98 ? -2.329 -11.501 4.005 1.00 81.12 98 LEU A C 1
ATOM 711 O O . LEU A 1 98 ? -2.090 -11.968 5.121 1.00 81.12 98 LEU A O 1
ATOM 715 N N . PRO A 1 99 ? -2.554 -12.284 2.942 1.00 75.75 99 PRO A N 1
ATOM 716 C CA . PRO A 1 99 ? -2.442 -13.731 3.012 1.00 75.75 99 PRO A CA 1
ATOM 717 C C . PRO A 1 99 ? -0.975 -14.160 3.133 1.00 75.75 99 PRO A C 1
ATOM 719 O O . PRO A 1 99 ? -0.033 -13.386 2.900 1.00 75.75 99 PRO A O 1
ATOM 722 N N . ARG A 1 100 ? -0.771 -15.433 3.487 1.00 74.75 100 ARG A N 1
ATOM 723 C CA . ARG A 1 100 ? 0.545 -16.067 3.363 1.00 74.75 100 ARG A CA 1
ATOM 724 C C . ARG A 1 100 ? 0.929 -16.078 1.886 1.00 74.75 100 ARG A C 1
ATOM 726 O O . ARG A 1 100 ? 0.192 -16.595 1.057 1.00 74.75 100 ARG A O 1
ATOM 733 N N . ARG A 1 101 ? 2.093 -15.521 1.565 1.00 75.81 101 ARG A N 1
ATOM 734 C CA . ARG A 1 101 ? 2.564 -15.378 0.184 1.00 75.81 101 ARG A CA 1
ATOM 735 C C . ARG A 1 101 ? 4.079 -15.459 0.105 1.00 75.81 101 ARG A C 1
ATOM 737 O O . ARG A 1 101 ? 4.774 -15.254 1.104 1.00 75.81 101 ARG A O 1
ATOM 744 N N . ARG A 1 102 ? 4.588 -15.758 -1.085 1.00 77.19 102 ARG A N 1
ATOM 745 C CA . ARG A 1 102 ? 6.016 -15.648 -1.402 1.00 77.19 102 ARG A CA 1
ATOM 746 C C . ARG A 1 102 ? 6.226 -14.327 -2.125 1.00 77.19 102 ARG A C 1
ATOM 748 O O . ARG A 1 102 ? 5.338 -13.876 -2.834 1.00 77.19 102 ARG A O 1
ATOM 755 N N . GLU A 1 103 ? 7.385 -13.707 -1.947 1.00 80.38 103 GLU A N 1
ATOM 756 C CA . GLU A 1 103 ? 7.695 -12.444 -2.618 1.00 80.38 103 GLU A CA 1
ATOM 757 C C . GLU A 1 103 ? 9.096 -12.479 -3.232 1.00 80.38 103 GLU A C 1
ATOM 759 O O . GLU A 1 103 ? 10.035 -13.037 -2.645 1.00 80.38 103 GLU A O 1
ATOM 764 N N . LEU A 1 104 ? 9.242 -11.854 -4.403 1.00 82.00 104 LEU A N 1
ATOM 765 C CA . LEU A 1 104 ? 10.539 -11.404 -4.898 1.00 82.00 104 LEU A CA 1
ATOM 766 C C . LEU A 1 104 ? 10.856 -10.076 -4.249 1.00 82.00 104 LEU A C 1
ATOM 768 O O . LEU A 1 104 ? 10.103 -9.125 -4.404 1.00 82.00 104 LEU A O 1
ATOM 772 N N . VAL A 1 105 ? 11.983 -10.018 -3.551 1.00 84.44 105 VAL A N 1
ATOM 773 C CA . VAL A 1 105 ? 12.406 -8.820 -2.835 1.00 84.44 105 VAL A CA 1
ATOM 774 C C . VAL A 1 105 ? 13.695 -8.286 -3.447 1.00 84.44 105 VAL A C 1
ATOM 776 O O . VAL A 1 105 ? 14.689 -9.019 -3.557 1.00 84.44 105 VAL A O 1
ATOM 779 N N . ALA A 1 106 ? 13.667 -7.008 -3.816 1.00 85.06 106 ALA A N 1
ATOM 780 C CA . ALA A 1 106 ? 14.817 -6.221 -4.234 1.00 85.06 106 ALA A CA 1
ATOM 781 C C . ALA A 1 106 ? 15.011 -5.065 -3.247 1.00 85.06 106 ALA A C 1
ATOM 783 O O . ALA A 1 106 ? 14.058 -4.368 -2.908 1.00 85.06 106 ALA A O 1
ATOM 784 N N . ARG A 1 107 ? 16.248 -4.874 -2.783 1.00 85.38 107 ARG A N 1
ATOM 785 C CA . ARG A 1 107 ? 16.629 -3.789 -1.874 1.00 85.38 107 ARG A CA 1
ATOM 786 C C . ARG A 1 107 ? 17.756 -2.981 -2.474 1.00 85.38 107 ARG A C 1
ATOM 788 O O . ARG A 1 107 ? 18.603 -3.545 -3.166 1.00 85.38 107 ARG A O 1
ATOM 795 N N . TRP A 1 108 ? 17.777 -1.699 -2.159 1.00 83.06 108 TRP A N 1
ATOM 796 C CA . TRP A 1 108 ? 18.912 -0.841 -2.444 1.00 83.06 108 TRP A CA 1
ATOM 797 C C . TRP A 1 108 ? 19.067 0.214 -1.359 1.00 83.06 108 TRP A C 1
ATOM 799 O O . TRP A 1 108 ? 18.093 0.605 -0.708 1.00 83.06 108 TRP A O 1
ATOM 809 N N . ASP A 1 109 ? 20.303 0.666 -1.204 1.00 82.62 109 ASP A N 1
ATOM 810 C CA . ASP A 1 109 ? 20.645 1.823 -0.396 1.00 82.62 109 ASP A CA 1
ATOM 811 C C . ASP A 1 109 ? 20.499 3.061 -1.281 1.00 82.62 109 ASP A C 1
ATOM 813 O O . ASP A 1 109 ? 21.109 3.153 -2.345 1.00 82.62 109 ASP A O 1
ATOM 817 N N . ARG A 1 110 ? 19.636 3.983 -0.866 1.00 74.88 110 ARG A N 1
ATOM 818 C CA . ARG A 1 110 ? 19.445 5.291 -1.481 1.00 74.88 110 ARG A CA 1
ATOM 819 C C . ARG A 1 110 ? 20.388 6.276 -0.800 1.00 74.88 110 ARG A C 1
ATOM 821 O O . ARG A 1 110 ? 20.215 6.570 0.387 1.00 74.88 110 ARG A O 1
ATOM 828 N N . GLY A 1 111 ? 21.357 6.783 -1.553 1.00 71.94 111 GLY A N 1
ATOM 829 C CA . GLY A 1 111 ? 22.240 7.865 -1.134 1.00 71.94 111 GLY A CA 1
ATOM 830 C C . GLY A 1 111 ? 21.572 9.246 -1.227 1.00 71.94 111 GLY A C 1
ATOM 831 O O . GLY A 1 111 ? 20.517 9.394 -1.855 1.00 71.94 111 GLY A O 1
ATOM 832 N N . PRO A 1 112 ? 22.176 10.281 -0.617 1.00 64.94 112 PRO A N 1
ATOM 833 C CA . PRO A 1 112 ? 21.676 11.658 -0.678 1.00 64.94 112 PRO A CA 1
ATOM 834 C C . PRO A 1 112 ? 21.581 12.214 -2.110 1.00 64.94 112 PRO A C 1
ATOM 836 O O . PRO A 1 112 ? 20.734 13.061 -2.391 1.00 64.94 112 PRO A O 1
ATOM 839 N N . GLU A 1 113 ? 22.424 11.736 -3.026 1.00 65.25 113 GLU A N 1
ATOM 840 C CA . GLU A 1 113 ? 22.455 12.123 -4.438 1.00 65.25 113 GLU A CA 1
ATOM 841 C C . GLU A 1 113 ? 21.423 11.400 -5.321 1.00 65.25 113 GLU A C 1
ATOM 843 O O . GLU A 1 113 ? 21.148 11.859 -6.429 1.00 65.25 113 GLU A O 1
ATOM 848 N N . ASP A 1 114 ? 20.785 10.331 -4.830 1.00 64.56 114 ASP A N 1
ATOM 849 C CA . ASP A 1 114 ? 19.805 9.523 -5.578 1.00 64.56 114 ASP A CA 1
ATOM 850 C C . ASP A 1 114 ? 18.411 10.176 -5.628 1.00 64.56 114 ASP A C 1
ATOM 852 O O . ASP A 1 114 ? 17.367 9.527 -5.779 1.00 64.56 114 ASP A O 1
ATOM 856 N N . ALA A 1 115 ? 18.361 11.497 -5.478 1.00 53.19 115 ALA A N 1
ATOM 857 C CA . ALA A 1 115 ? 17.172 12.286 -5.719 1.00 53.19 115 ALA A CA 1
ATOM 858 C C . ALA A 1 115 ? 16.911 12.356 -7.232 1.00 53.19 115 ALA A C 1
ATOM 860 O O . ALA A 1 115 ? 17.362 13.259 -7.929 1.00 53.19 115 ALA A O 1
ATOM 861 N N . THR A 1 116 ? 16.152 11.373 -7.721 1.00 50.44 116 THR A N 1
ATOM 862 C CA . THR A 1 116 ? 15.400 11.418 -8.984 1.00 50.44 116 THR A CA 1
ATOM 863 C C . THR A 1 116 ? 16.244 11.680 -10.234 1.00 50.44 116 THR A C 1
ATOM 865 O O . THR A 1 116 ? 16.221 12.763 -10.815 1.00 50.44 116 THR A O 1
ATOM 868 N N . GLY A 1 117 ? 16.921 10.644 -10.733 1.00 46.44 117 GLY A N 1
ATOM 869 C CA . GLY A 1 117 ? 17.293 10.608 -12.147 1.00 46.44 117 GLY A CA 1
ATOM 870 C C . GLY A 1 117 ? 16.025 10.500 -12.999 1.00 46.44 117 GLY A C 1
ATOM 871 O O . GLY A 1 117 ? 15.394 9.446 -13.036 1.00 46.44 117 GLY A O 1
ATOM 872 N N . HIS A 1 118 ? 15.615 11.590 -13.648 1.00 46.88 118 HIS A N 1
ATOM 873 C CA . HIS A 1 118 ? 14.427 11.601 -14.503 1.00 46.88 118 HIS A CA 1
ATOM 874 C C . HIS A 1 118 ? 14.565 10.601 -15.666 1.00 46.88 118 HIS A C 1
ATOM 876 O O . HIS A 1 118 ? 15.489 10.692 -16.472 1.00 46.88 118 HIS A O 1
ATOM 882 N N . GLY A 1 119 ? 13.606 9.676 -15.770 1.00 52.47 119 GLY A N 1
ATOM 883 C CA . GLY A 1 119 ? 13.314 8.916 -16.992 1.00 52.47 119 GLY A CA 1
ATOM 884 C C . GLY A 1 119 ? 13.927 7.518 -17.126 1.00 52.47 119 GLY A C 1
ATOM 885 O O . GLY A 1 119 ? 13.561 6.816 -18.065 1.00 52.47 119 GLY A O 1
ATOM 886 N N . LEU A 1 120 ? 14.808 7.077 -16.221 1.00 57.16 120 LEU A N 1
ATOM 887 C CA . LEU A 1 120 ? 15.310 5.696 -16.227 1.00 57.16 120 LEU A CA 1
ATOM 888 C C . LEU A 1 120 ? 14.598 4.849 -15.162 1.00 57.16 120 LEU A C 1
ATOM 890 O O . LEU A 1 120 ? 14.423 5.318 -14.035 1.00 57.16 120 LEU A O 1
ATOM 894 N N . PRO A 1 121 ? 14.192 3.603 -15.482 1.00 63.00 121 PRO A N 1
ATOM 895 C CA . PRO A 1 121 ? 13.593 2.714 -14.497 1.00 63.00 121 PRO A CA 1
ATOM 896 C C . PRO A 1 121 ? 14.583 2.450 -13.362 1.00 63.00 121 PRO A C 1
ATOM 898 O O . PRO A 1 121 ? 15.768 2.204 -13.589 1.00 63.00 121 PRO A O 1
ATOM 901 N N . HIS A 1 122 ? 14.081 2.493 -12.129 1.00 71.75 122 HIS A N 1
ATOM 902 C CA . HIS A 1 122 ? 14.891 2.299 -10.933 1.00 71.75 122 HIS A CA 1
ATOM 903 C C . HIS A 1 122 ? 15.640 0.943 -10.984 1.00 71.75 122 HIS A C 1
ATOM 905 O O . HIS A 1 122 ? 15.015 -0.059 -11.338 1.00 71.75 122 HIS A O 1
ATOM 911 N N . PRO A 1 123 ? 16.931 0.831 -10.599 1.00 71.62 123 PRO A N 1
ATOM 912 C CA . PRO A 1 123 ? 17.682 -0.433 -10.658 1.00 71.62 123 PRO A CA 1
ATOM 913 C C . PRO A 1 123 ? 16.990 -1.632 -9.993 1.00 71.62 123 PRO A C 1
ATOM 915 O O . PRO A 1 123 ? 17.054 -2.751 -10.496 1.00 71.62 123 PRO A O 1
ATOM 918 N N . ALA A 1 124 ? 16.270 -1.401 -8.895 1.00 75.56 124 ALA A N 1
ATOM 919 C CA . ALA A 1 124 ? 15.456 -2.431 -8.248 1.00 75.56 124 ALA A CA 1
ATOM 920 C C . ALA A 1 124 ? 14.290 -2.924 -9.127 1.00 75.56 124 ALA A C 1
ATOM 922 O O . ALA A 1 124 ? 14.016 -4.121 -9.145 1.00 75.56 124 ALA A O 1
ATOM 923 N N . MET A 1 125 ? 13.654 -2.036 -9.901 1.00 77.31 125 MET A N 1
ATOM 924 C CA . MET A 1 125 ? 12.655 -2.418 -10.903 1.00 77.31 125 MET A CA 1
ATOM 925 C C . MET A 1 125 ? 13.300 -3.252 -12.015 1.00 77.31 125 MET A C 1
ATOM 927 O O . MET A 1 125 ? 12.778 -4.301 -12.375 1.00 77.31 125 MET A O 1
ATOM 931 N N . ILE A 1 126 ? 14.479 -2.849 -12.503 1.00 76.75 126 ILE A N 1
ATOM 932 C CA . ILE A 1 126 ? 15.229 -3.622 -13.509 1.00 76.75 126 ILE A CA 1
ATOM 933 C C . ILE A 1 126 ? 15.544 -5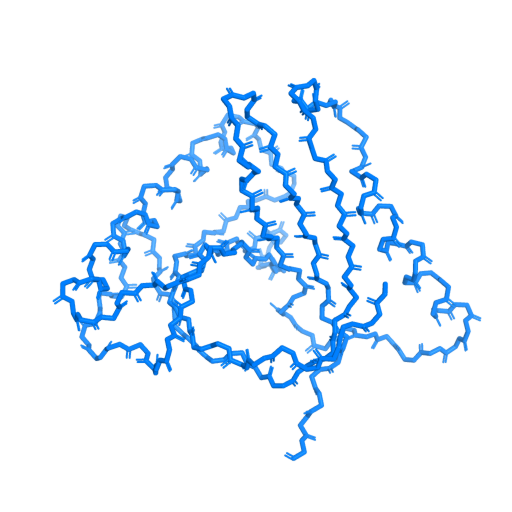.032 -12.985 1.00 76.75 126 ILE A C 1
ATOM 935 O O . ILE A 1 126 ? 15.342 -6.013 -13.699 1.00 76.75 126 ILE A O 1
ATOM 939 N N . ALA A 1 127 ? 15.993 -5.152 -11.733 1.00 78.62 127 ALA A N 1
ATOM 940 C CA . ALA A 1 127 ? 16.290 -6.441 -11.112 1.00 78.62 127 ALA A CA 1
ATOM 941 C C . ALA A 1 127 ? 15.046 -7.341 -10.997 1.00 78.62 127 ALA A C 1
ATOM 943 O O . ALA A 1 127 ? 15.137 -8.541 -11.257 1.00 78.62 127 ALA A O 1
ATOM 944 N N . LEU A 1 128 ? 13.886 -6.768 -10.650 1.00 78.56 128 LEU A N 1
ATOM 945 C CA . LEU A 1 128 ? 12.615 -7.496 -10.615 1.00 78.56 128 LEU A CA 1
ATOM 946 C C . LEU A 1 128 ? 12.202 -7.970 -12.014 1.00 78.56 128 LEU A C 1
ATOM 948 O O . LEU A 1 128 ? 11.895 -9.148 -12.183 1.00 78.56 128 LEU A O 1
ATOM 952 N N . MET A 1 129 ? 12.267 -7.098 -13.024 1.00 80.06 129 MET A N 1
ATOM 953 C CA . MET A 1 129 ? 11.937 -7.450 -14.411 1.00 80.06 129 MET A CA 1
ATOM 954 C C . MET A 1 129 ? 12.862 -8.533 -14.977 1.00 80.06 129 MET A C 1
ATOM 956 O O . MET A 1 129 ? 12.407 -9.433 -15.683 1.00 80.06 129 MET A O 1
ATOM 960 N N . HIS A 1 130 ? 14.154 -8.481 -14.645 1.00 80.50 130 HIS A N 1
ATOM 961 C CA . HIS A 1 130 ? 15.117 -9.504 -15.043 1.00 80.50 130 HIS A CA 1
ATOM 962 C C . HIS A 1 130 ? 14.793 -10.869 -14.416 1.00 80.50 130 HIS A C 1
ATOM 964 O O . HIS A 1 130 ? 14.812 -11.882 -15.112 1.00 80.50 130 HIS A O 1
ATOM 970 N N . GLU A 1 131 ? 14.444 -10.907 -13.128 1.00 83.00 131 GLU A N 1
ATOM 971 C CA . GLU A 1 131 ? 14.027 -12.144 -12.458 1.00 83.00 131 GLU A CA 1
ATOM 972 C C . GLU A 1 131 ? 12.718 -12.696 -13.045 1.00 83.00 131 GLU A C 1
ATOM 974 O O . GLU A 1 131 ? 12.620 -13.894 -13.299 1.00 83.00 131 GLU A O 1
ATOM 979 N N . LEU A 1 132 ? 11.729 -11.838 -13.318 1.00 79.44 132 LEU A N 1
ATOM 980 C CA . LEU A 1 132 ? 10.485 -12.245 -13.982 1.00 79.44 132 LEU A CA 1
ATOM 981 C C . LEU A 1 132 ? 10.757 -12.856 -15.363 1.00 79.44 132 LEU A C 1
ATOM 983 O O . LEU A 1 132 ? 10.285 -13.956 -15.645 1.00 79.44 132 LEU A O 1
ATOM 987 N N . SER A 1 133 ? 11.603 -12.206 -16.166 1.00 77.56 133 SER A N 1
ATOM 988 C CA . SER A 1 133 ? 12.012 -12.707 -17.487 1.00 77.56 133 SER A CA 1
ATOM 989 C C . SER A 1 133 ? 12.735 -14.057 -17.389 1.00 77.56 133 SER A C 1
ATOM 991 O O . SER A 1 133 ? 12.507 -14.956 -18.196 1.00 77.56 133 SER A O 1
ATOM 993 N N . ALA A 1 134 ? 13.599 -14.239 -16.384 1.00 79.25 134 ALA A N 1
ATOM 994 C CA . ALA A 1 134 ? 14.301 -15.503 -16.159 1.00 79.25 134 ALA A CA 1
ATOM 995 C C . ALA A 1 134 ? 13.340 -16.645 -15.780 1.00 79.25 134 ALA A C 1
ATOM 997 O O . ALA A 1 134 ? 13.534 -17.785 -16.208 1.00 79.25 134 ALA A O 1
ATOM 998 N N . ARG A 1 135 ? 12.290 -16.350 -15.004 1.00 80.12 135 ARG A N 1
ATOM 999 C CA . ARG A 1 135 ? 11.245 -17.321 -14.638 1.00 80.12 135 ARG A CA 1
ATOM 1000 C C . ARG A 1 135 ? 10.395 -17.723 -15.840 1.00 80.12 135 ARG A C 1
ATOM 1002 O O . ARG A 1 135 ? 10.138 -18.914 -16.012 1.00 80.12 135 ARG A O 1
ATOM 1009 N N . GLU A 1 136 ? 10.015 -16.754 -16.669 1.00 77.50 136 GLU A N 1
ATOM 1010 C CA . GLU A 1 136 ? 9.302 -16.994 -17.927 1.00 77.50 136 GLU A CA 1
ATOM 1011 C C . GLU A 1 136 ? 10.137 -17.873 -18.869 1.00 77.50 136 GLU A C 1
ATOM 1013 O O . GLU A 1 136 ? 9.661 -18.903 -19.345 1.00 77.50 136 GLU A O 1
ATOM 1018 N N . ALA A 1 137 ? 11.422 -17.550 -19.053 1.00 78.88 137 ALA A N 1
ATOM 1019 C CA . ALA A 1 137 ? 12.343 -18.350 -19.863 1.00 78.88 137 ALA A CA 1
ATOM 1020 C C . ALA A 1 137 ? 12.526 -19.786 -19.331 1.00 78.88 137 ALA A C 1
ATOM 1022 O O . ALA A 1 137 ? 12.795 -20.708 -20.102 1.00 78.88 137 ALA A O 1
ATOM 1023 N N . ALA A 1 138 ? 12.361 -19.989 -18.020 1.00 84.00 138 ALA A N 1
ATOM 1024 C CA . ALA A 1 138 ? 12.378 -21.301 -17.378 1.00 84.00 138 ALA A CA 1
ATOM 1025 C C . ALA A 1 138 ? 11.030 -22.052 -17.456 1.00 84.00 138 ALA A C 1
ATOM 1027 O O . ALA A 1 138 ? 10.927 -23.160 -16.927 1.00 84.00 138 ALA A O 1
ATOM 1028 N N . GLY A 1 139 ? 10.002 -21.477 -18.092 1.00 76.69 139 GLY A N 1
ATOM 1029 C CA . GLY A 1 139 ? 8.669 -22.072 -18.216 1.00 76.69 139 GLY A CA 1
ATOM 1030 C C . GLY A 1 139 ? 7.920 -22.175 -16.886 1.00 76.69 139 GLY A C 1
ATOM 1031 O O . GLY A 1 139 ? 7.067 -23.050 -16.723 1.00 76.69 139 GLY A O 1
ATOM 1032 N N . LEU A 1 140 ? 8.267 -21.332 -15.910 1.00 72.81 140 LEU A N 1
ATOM 1033 C CA . LEU A 1 140 ? 7.551 -21.279 -14.641 1.00 72.81 140 LEU A CA 1
ATOM 1034 C C . LEU A 1 140 ? 6.201 -20.569 -14.833 1.00 72.81 140 LEU A C 1
ATOM 1036 O O . LEU A 1 140 ? 6.117 -19.662 -15.661 1.00 72.81 140 LEU A O 1
ATOM 1040 N N . PRO A 1 141 ? 5.157 -20.949 -14.072 1.00 64.88 141 PRO A N 1
ATOM 1041 C CA . PRO A 1 141 ? 3.869 -20.269 -14.125 1.00 64.88 141 PRO A CA 1
ATOM 1042 C C . PRO A 1 141 ? 4.020 -18.768 -13.889 1.00 64.88 141 PRO A C 1
ATOM 1044 O O . PRO A 1 141 ? 4.856 -18.361 -13.066 1.00 64.88 141 PRO A O 1
ATOM 1047 N N . ASP A 1 142 ? 3.184 -17.987 -14.577 1.00 62.53 142 ASP A N 1
ATOM 1048 C CA . ASP A 1 142 ? 3.040 -16.562 -14.307 1.00 62.53 142 ASP A CA 1
ATOM 1049 C C . ASP A 1 142 ? 2.745 -16.386 -12.809 1.00 62.53 142 ASP A C 1
ATOM 1051 O O . ASP A 1 142 ? 1.794 -16.982 -12.290 1.00 62.53 142 ASP A O 1
ATOM 1055 N N . PRO A 1 143 ? 3.608 -15.675 -12.069 1.00 59.72 143 PRO A N 1
ATOM 1056 C CA . PRO A 1 143 ? 3.412 -15.518 -10.644 1.00 59.72 143 PRO A CA 1
ATOM 1057 C C . PRO A 1 143 ? 2.244 -14.600 -10.254 1.00 59.72 143 PRO A C 1
ATOM 1059 O O . PRO A 1 143 ? 1.961 -14.515 -9.053 1.00 59.72 143 PRO A O 1
ATOM 1062 N N . PHE A 1 144 ? 1.605 -13.913 -11.208 1.00 60.81 144 PHE A N 1
ATOM 1063 C CA . PHE A 1 144 ? 0.518 -12.968 -10.956 1.00 60.81 144 PHE A CA 1
ATOM 1064 C C . PHE A 1 144 ? -0.865 -13.651 -10.961 1.00 60.81 144 PHE A C 1
ATOM 1066 O O . PHE A 1 144 ? -1.276 -14.222 -11.964 1.00 60.81 144 PHE A O 1
ATOM 1073 N N . ASP A 1 145 ? -1.607 -13.545 -9.850 1.00 48.97 145 ASP A N 1
ATOM 1074 C CA . ASP A 1 145 ? -3.026 -13.955 -9.736 1.00 48.97 145 ASP A CA 1
ATOM 1075 C C . ASP A 1 145 ? -3.889 -12.837 -9.111 1.00 48.97 145 ASP A C 1
ATOM 1077 O O . ASP A 1 145 ? -4.712 -13.055 -8.229 1.00 48.97 145 ASP A O 1
ATOM 1081 N N . GLY A 1 146 ? -3.656 -11.590 -9.535 1.00 45.00 146 GLY A N 1
ATOM 1082 C CA . GLY A 1 146 ? -4.461 -10.434 -9.125 1.00 45.00 146 GLY A CA 1
ATOM 1083 C C . GLY A 1 146 ? -3.861 -9.530 -8.032 1.00 45.00 146 GLY A C 1
ATOM 1084 O O . GLY A 1 146 ? -3.161 -9.966 -7.121 1.00 45.00 146 GLY A O 1
ATOM 1085 N N . THR A 1 147 ? -4.126 -8.231 -8.229 1.00 43.50 147 THR A N 1
ATOM 1086 C CA . THR A 1 147 ? -4.187 -7.021 -7.367 1.00 43.50 147 THR A CA 1
ATOM 1087 C C . THR A 1 147 ? -3.305 -6.793 -6.121 1.00 43.50 147 THR A C 1
ATOM 1089 O O . THR A 1 147 ? -3.336 -5.683 -5.604 1.00 43.50 147 THR A O 1
ATOM 1092 N N . ASP A 1 148 ? -2.432 -7.702 -5.684 1.00 53.44 148 ASP A N 1
ATOM 1093 C CA . ASP A 1 148 ? -1.498 -7.472 -4.553 1.00 53.44 148 ASP A CA 1
ATOM 1094 C C . ASP A 1 148 ? -0.038 -7.266 -5.025 1.00 53.44 148 ASP A C 1
ATOM 1096 O O . ASP A 1 148 ? 0.931 -7.697 -4.385 1.00 53.44 148 ASP A O 1
ATOM 1100 N N . ALA A 1 149 ? 0.114 -6.671 -6.213 1.00 67.38 149 ALA A N 1
ATOM 1101 C CA . ALA A 1 149 ? 1.242 -6.907 -7.111 1.00 67.38 149 ALA A CA 1
ATOM 1102 C C . ALA A 1 149 ? 2.590 -6.394 -6.589 1.00 67.38 149 ALA A C 1
ATOM 1104 O O . ALA A 1 149 ? 3.575 -7.132 -6.643 1.00 67.38 149 ALA A O 1
ATOM 1105 N N . LEU A 1 150 ? 2.649 -5.166 -6.063 1.00 78.44 150 LEU A N 1
ATOM 1106 C CA . LEU A 1 150 ? 3.905 -4.522 -5.682 1.00 78.44 150 LEU A CA 1
ATOM 1107 C C . LEU A 1 150 ? 3.756 -3.727 -4.385 1.00 78.44 150 LEU A C 1
ATOM 1109 O O . LEU A 1 150 ? 2.902 -2.848 -4.277 1.00 78.44 150 LEU A O 1
ATOM 1113 N N . ARG A 1 151 ? 4.642 -3.982 -3.418 1.00 85.69 151 ARG A N 1
ATOM 1114 C CA . ARG A 1 151 ? 4.813 -3.130 -2.238 1.00 85.69 151 ARG A CA 1
ATOM 1115 C C . ARG A 1 151 ? 6.168 -2.440 -2.248 1.00 85.69 151 ARG A C 1
ATOM 1117 O O . ARG A 1 151 ? 7.189 -3.067 -2.528 1.00 85.69 151 ARG A O 1
ATOM 1124 N N . GLN A 1 152 ? 6.168 -1.169 -1.875 1.00 86.19 152 GLN A N 1
ATOM 1125 C CA . GLN A 1 152 ? 7.364 -0.393 -1.588 1.00 86.19 152 GLN A CA 1
ATOM 1126 C C . GLN A 1 152 ? 7.423 -0.075 -0.099 1.00 86.19 152 GLN A C 1
ATOM 1128 O O . GLN A 1 152 ? 6.443 0.380 0.490 1.00 86.19 152 GLN A O 1
ATOM 1133 N N . THR A 1 153 ? 8.584 -0.258 0.514 1.00 85.81 153 THR A N 1
ATOM 1134 C CA . THR A 1 153 ? 8.835 0.177 1.889 1.00 85.81 153 THR A CA 1
ATOM 1135 C C . THR A 1 153 ? 10.137 0.960 1.931 1.00 85.81 153 THR A C 1
ATOM 1137 O O . THR A 1 153 ? 11.117 0.575 1.297 1.00 85.81 153 THR A O 1
ATOM 1140 N N . VAL A 1 154 ? 10.133 2.072 2.662 1.00 83.69 154 VAL A N 1
ATOM 1141 C CA . VAL A 1 154 ? 11.299 2.938 2.845 1.00 83.69 154 VAL A CA 1
ATOM 1142 C C . VAL A 1 154 ? 11.680 2.903 4.320 1.00 83.69 154 VAL A C 1
ATOM 1144 O O . VAL A 1 154 ? 10.877 3.278 5.176 1.00 83.69 154 VAL A O 1
ATOM 1147 N N . TRP A 1 155 ? 12.897 2.457 4.621 1.00 83.31 155 TRP A N 1
ATOM 1148 C CA . TRP A 1 155 ? 13.484 2.534 5.955 1.00 83.31 155 TRP A CA 1
ATOM 1149 C C . TRP A 1 155 ? 14.515 3.653 5.960 1.00 83.31 155 TRP A C 1
ATOM 1151 O O . TRP A 1 155 ? 15.526 3.530 5.270 1.00 83.31 155 TRP A O 1
ATOM 1161 N N . PRO A 1 156 ? 14.303 4.730 6.726 1.00 76.50 156 PRO A N 1
ATOM 1162 C CA . PRO A 1 156 ? 15.359 5.707 6.929 1.00 76.50 156 PRO A CA 1
ATOM 1163 C C . PRO A 1 156 ? 16.553 5.019 7.597 1.00 76.50 156 PRO A C 1
ATOM 1165 O O . PRO A 1 156 ? 16.381 4.234 8.535 1.00 76.50 156 PRO A O 1
ATOM 1168 N N . THR A 1 157 ? 17.754 5.294 7.106 1.00 78.38 157 THR A N 1
ATOM 1169 C CA . THR A 1 157 ? 18.991 4.892 7.781 1.00 78.38 157 THR A CA 1
ATOM 1170 C C . THR A 1 157 ? 19.321 5.896 8.883 1.00 78.38 157 THR A C 1
ATOM 1172 O O . THR A 1 157 ? 18.893 7.050 8.856 1.00 78.38 157 THR A O 1
ATOM 1175 N N . GLU A 1 158 ? 20.032 5.450 9.918 1.00 69.88 158 GLU A N 1
ATOM 1176 C CA . GLU A 1 158 ? 20.418 6.330 11.021 1.00 69.88 158 GLU A CA 1
ATOM 1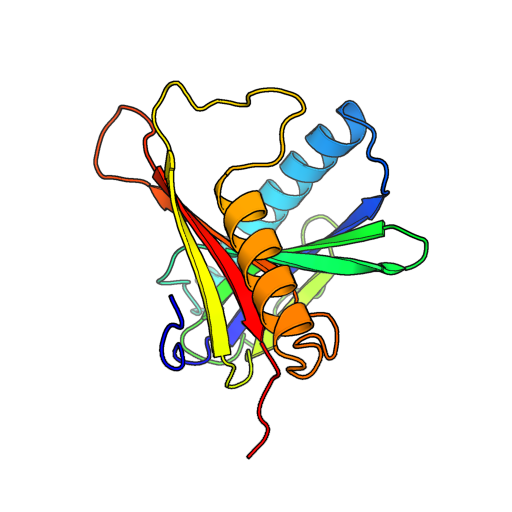177 C C . GLU A 1 158 ? 21.444 7.364 10.530 1.00 69.88 158 GLU A C 1
ATOM 1179 O O . GLU A 1 158 ? 22.596 7.028 10.266 1.00 69.88 158 GLU A O 1
ATOM 1184 N N . GLY A 1 159 ? 21.036 8.629 10.407 1.00 67.00 159 GLY A N 1
ATOM 1185 C CA . GLY A 1 159 ? 21.922 9.714 9.988 1.00 67.00 159 GLY A CA 1
ATOM 1186 C C . GLY A 1 159 ? 21.166 10.955 9.496 1.00 67.00 159 GLY A C 1
ATOM 1187 O O . GLY A 1 159 ? 19.995 10.865 9.134 1.00 67.00 159 GLY A O 1
ATOM 1188 N N . PRO A 1 160 ? 21.799 12.142 9.500 1.00 66.19 160 PRO A N 1
ATOM 1189 C CA . PRO A 1 160 ? 21.179 13.387 9.042 1.00 66.19 160 PRO A CA 1
ATOM 1190 C C . PRO A 1 160 ? 21.214 13.570 7.515 1.00 66.19 160 PRO A C 1
ATOM 1192 O O . PRO A 1 160 ? 20.740 14.586 7.016 1.00 66.19 160 PRO A O 1
ATOM 1195 N N . ASP A 1 161 ? 21.816 12.639 6.776 1.00 75.31 161 ASP A N 1
ATOM 1196 C CA . ASP A 1 161 ? 22.076 12.759 5.338 1.00 75.31 161 ASP A CA 1
ATOM 1197 C C . ASP A 1 161 ? 20.872 12.383 4.460 1.00 75.31 161 ASP A C 1
ATOM 1199 O O . ASP A 1 161 ? 20.933 12.534 3.245 1.00 75.31 161 ASP A O 1
ATOM 1203 N N . GLY A 1 162 ? 19.762 11.935 5.056 1.00 68.25 162 GLY A N 1
ATOM 1204 C CA . GLY A 1 162 ? 18.561 11.555 4.309 1.00 68.25 162 GLY A CA 1
ATOM 1205 C C . GLY A 1 162 ? 18.720 10.256 3.519 1.00 68.25 162 GLY A C 1
ATOM 1206 O O . GLY A 1 162 ? 17.902 9.978 2.640 1.00 68.25 162 GLY A O 1
ATOM 1207 N N . SER A 1 163 ? 19.749 9.466 3.835 1.00 79.81 163 SER A N 1
ATOM 1208 C CA . SER A 1 163 ? 19.900 8.119 3.304 1.00 79.81 163 SER A CA 1
ATOM 1209 C C . SER A 1 163 ? 18.728 7.224 3.739 1.00 79.81 163 SER A C 1
ATOM 1211 O O . SER A 1 163 ? 18.085 7.434 4.778 1.00 79.81 163 SER A O 1
ATOM 1213 N N . ALA A 1 164 ? 18.401 6.233 2.913 1.00 82.12 164 ALA A N 1
ATOM 1214 C CA . ALA A 1 164 ? 17.362 5.260 3.230 1.00 82.12 164 ALA A CA 1
ATOM 1215 C C . ALA A 1 164 ? 17.620 3.929 2.531 1.00 82.12 164 ALA A C 1
ATOM 1217 O O . ALA A 1 164 ? 18.101 3.896 1.405 1.00 82.12 164 ALA A O 1
ATOM 1218 N N . VAL A 1 165 ? 17.206 2.827 3.144 1.00 84.69 165 VAL A N 1
ATOM 1219 C CA . VAL A 1 165 ? 17.019 1.570 2.420 1.00 84.69 165 VAL A CA 1
ATOM 1220 C C . VAL A 1 165 ? 15.630 1.597 1.812 1.00 84.69 165 VAL A C 1
ATOM 1222 O O . VAL A 1 165 ? 14.651 1.880 2.505 1.00 84.69 165 VAL A O 1
ATOM 1225 N N . VAL A 1 166 ? 15.512 1.263 0.536 1.00 84.25 166 VAL A N 1
ATOM 1226 C CA . VAL A 1 166 ? 14.210 1.031 -0.084 1.00 84.25 166 VAL A CA 1
ATOM 1227 C C . VAL A 1 166 ? 14.115 -0.428 -0.502 1.00 84.25 166 VAL A C 1
ATOM 1229 O O . VAL A 1 166 ? 15.066 -1.022 -1.009 1.00 84.25 166 VAL A O 1
ATOM 1232 N N . GLU A 1 167 ? 12.953 -1.020 -0.264 1.00 87.56 167 GLU A N 1
ATOM 1233 C CA . GLU A 1 167 ? 12.608 -2.371 -0.685 1.00 87.56 167 GLU A CA 1
ATOM 1234 C C . GLU A 1 167 ? 11.412 -2.296 -1.611 1.00 87.56 167 GLU A C 1
ATOM 1236 O O . GLU A 1 167 ? 10.391 -1.698 -1.271 1.00 87.56 167 GLU A O 1
ATOM 1241 N N . LEU A 1 168 ? 11.537 -2.968 -2.746 1.00 87.06 168 LEU A N 1
ATOM 1242 C CA . LEU A 1 168 ? 10.408 -3.363 -3.563 1.00 87.06 168 LEU A CA 1
ATOM 1243 C C . LEU A 1 168 ? 10.198 -4.856 -3.376 1.00 87.06 168 LEU A C 1
ATOM 1245 O O . LEU A 1 168 ? 11.143 -5.646 -3.480 1.00 87.06 168 LEU A O 1
ATOM 1249 N N . ALA A 1 169 ? 8.959 -5.238 -3.104 1.00 85.56 169 ALA A N 1
ATOM 1250 C CA . ALA A 1 169 ? 8.578 -6.629 -3.031 1.00 85.56 169 ALA A CA 1
ATOM 1251 C C . ALA A 1 169 ? 7.373 -6.905 -3.918 1.00 85.56 169 ALA A C 1
ATOM 1253 O O . ALA A 1 169 ? 6.354 -6.223 -3.841 1.00 85.56 169 ALA A O 1
ATOM 1254 N N . LEU A 1 170 ? 7.529 -7.917 -4.759 1.00 82.69 170 LEU A N 1
ATOM 1255 C CA . LEU A 1 170 ? 6.542 -8.354 -5.726 1.00 82.69 170 LEU A CA 1
ATOM 1256 C C . LEU A 1 170 ? 5.970 -9.697 -5.280 1.00 82.69 170 LEU A C 1
ATOM 1258 O O . LEU A 1 170 ? 6.736 -10.632 -5.021 1.00 82.69 170 LEU A O 1
ATOM 1262 N N . THR A 1 171 ? 4.649 -9.807 -5.192 1.00 78.19 171 THR A N 1
ATOM 1263 C CA . THR A 1 171 ? 3.988 -11.047 -4.771 1.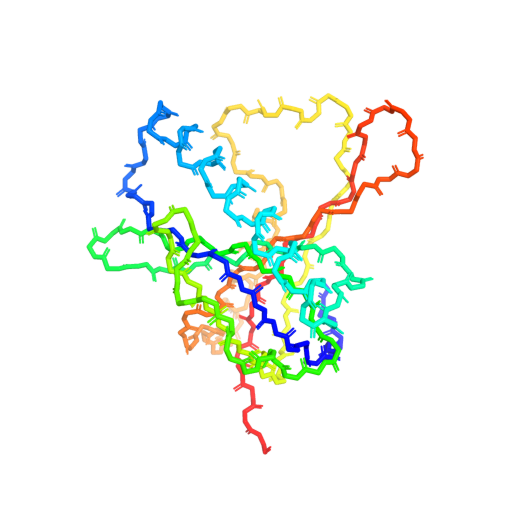00 78.19 171 THR A CA 1
ATOM 1264 C C . THR A 1 171 ? 4.127 -12.131 -5.845 1.00 78.19 171 THR A C 1
ATOM 1266 O O . THR A 1 171 ? 3.839 -11.905 -7.013 1.00 78.19 171 THR A O 1
ATOM 1269 N N . LEU A 1 172 ? 4.572 -13.324 -5.440 1.00 74.19 172 LEU A N 1
ATOM 1270 C CA . LEU A 1 172 ? 4.602 -14.539 -6.249 1.00 74.19 172 LEU A CA 1
ATOM 1271 C C . LEU A 1 172 ? 3.560 -15.517 -5.702 1.00 74.19 172 LEU A C 1
ATOM 1273 O O . LEU A 1 172 ? 3.845 -16.138 -4.680 1.00 74.19 172 LEU A O 1
ATOM 1277 N N . VAL A 1 173 ? 2.408 -15.650 -6.369 1.00 66.38 173 VAL A N 1
ATOM 1278 C CA . VAL A 1 173 ? 1.297 -16.586 -6.079 1.00 66.38 173 VAL A CA 1
ATOM 1279 C C . VAL A 1 173 ? 0.946 -16.728 -4.584 1.00 66.38 173 VAL A C 1
ATOM 1281 O O . VAL A 1 173 ? 1.671 -17.338 -3.789 1.00 66.38 173 VAL A O 1
ATOM 1284 N N . ALA A 1 174 ? -0.223 -16.230 -4.181 1.00 53.31 174 ALA A N 1
ATOM 1285 C CA . ALA A 1 174 ? -0.767 -16.518 -2.857 1.00 53.31 174 ALA A CA 1
ATOM 1286 C C . ALA A 1 174 ? -1.116 -18.018 -2.768 1.00 53.31 174 ALA A C 1
ATOM 1288 O O . ALA A 1 174 ? -2.088 -18.478 -3.354 1.00 53.31 174 ALA A O 1
ATOM 1289 N N . HIS A 1 175 ? -0.306 -18.818 -2.070 1.00 47.09 175 HIS A N 1
ATOM 1290 C CA . HIS A 1 175 ? -0.686 -20.201 -1.785 1.00 47.09 175 HIS A CA 1
ATOM 1291 C C . HIS A 1 175 ? -1.743 -20.204 -0.678 1.00 47.09 175 HIS A C 1
ATOM 1293 O O . HIS A 1 175 ? -1.409 -20.030 0.497 1.00 47.09 175 HIS A O 1
ATOM 1299 N N . GLU A 1 176 ? -2.999 -20.448 -1.044 1.00 43.78 176 GLU A N 1
ATOM 1300 C CA . GLU A 1 176 ? -3.981 -20.978 -0.103 1.00 43.78 176 GLU A CA 1
ATOM 1301 C C . GLU A 1 176 ? -3.617 -22.438 0.216 1.00 43.78 176 GLU A C 1
ATOM 1303 O O . GLU A 1 176 ? -3.497 -23.282 -0.676 1.00 43.78 176 GLU A O 1
ATOM 1308 N N . HIS A 1 177 ? -3.399 -22.726 1.497 1.00 36.75 177 HIS A N 1
ATOM 1309 C CA . HIS A 1 177 ? -3.424 -24.077 2.052 1.00 36.75 177 HIS A CA 1
ATOM 1310 C C . HIS A 1 177 ? -4.374 -24.092 3.238 1.00 36.75 177 HIS A C 1
ATOM 1312 O O . HIS A 1 177 ? -4.190 -23.229 4.131 1.00 36.75 177 HIS A O 1
#

Radius of gyration: 16.98 Å; chains: 1; bounding box: 38×43×40 Å

Secondary structure (DSSP, 8-state):
-EE------EEEEEEEEEESSPPHHHHHHHHHHHHHHHHHHHHHHHHTT----S--EEEEEE-GGGEEEEEEEEEESSSPPTT--SEETTEEEEEEEPPS-EEEEEEEEE-TT-S--TTSPPHHHHHHHHHHHHHHHTTPPP---SS--EEEEEEE-SSTT--EEEEEEEEE-----

Foldseek 3Di:
DKDAWDDWFWKKKFKDWAAPVHDVVNVVVVVVLRVVQRVVLQVLCVVLVFHQPDFWKWFWFQDPPRIIMIITMGTTPDFGDPPRDCGGSNTGMDIDIGFGFIKDKDKDKQFLPNPDPPDDPDVSVVVVVVVQVVCVVVVHPNQDDDDRAKMKTWAQDPDPRRMIMIMIIGTGHRDDD

Sequence (177 aa):
MINPLLRTPHWAGVELSVPVPDDPETTAGADAALSRAAGRLRAELEHAGASPQQPMWTAMAEGDDGAALVTLCWPLTAPAPQGLPTTVEDLPVRTGTLPRRRELVARWDRGPEDATGHGLPHPAMIALMHELSAREAAGLPDPFDGTDALRQTVWPTEGPDGSAVVELALTLVAHEH